Protein AF-A0A709F4V8-F1 (afdb_monomer_lite)

pLDDT: mean 83.48, std 15.87, range [37.38, 97.44]

Secondary structure (DSSP, 8-state):
---SEEEETTEEEEE-SGGG-HHHHHHHHHHHHHHHHHHHHHTT--PPP--S-TGGGT---PPPPP--HHHHHHHHTT---HHHHHHHHHHHHHHHHHHHHHHHHHSBPPHHHHHHHHHTT----TT-BHHHHHHHHHTS-TT-TTHHHHHHHHHHHHHT-

Foldseek 3Di:
DDDQFDQDPVGGDDGDPVCVDPVNVLVVLQVVQVVVQVVCVVVVHPDGDDSDDCVVVVHPADDADDCDDVQVVCVVVVHHDPSNVSRVVSVVVSVVVVVVVVVQQQDADDPVVVVLCVVVVHDADPRDGPVNVVVSLVPPDPPPPPSVVSCVVVVVVVVVD

InterPro domains:
  IPR005053 MobA/MobL protein [PF03389] (15-77)

Organism: Salmonella typhimurium (NCBI:txid90371)

Sequence (161 aa):
MLTTRAVGPAGFGGKVRDWNDRTHAETWRASWADHANRALANTGYQKEIDHRSYERQGLEKTPGIHLGKSACAMETRGIETERGEQNRLINRLNLEIQISRTELRNSGLTEPARRVADLLNIGLPDNATSYTLRDIIEALPKDSNAAWKLTSNAMSMMADM

Radius of gyration: 24.82 Å; chains: 1; bounding box: 60×45×55 Å

Structure (mmCIF, N/CA/C/O backbone):
data_AF-A0A709F4V8-F1
#
_entry.id   AF-A0A709F4V8-F1
#
loop_
_atom_site.group_PDB
_atom_site.id
_atom_site.type_symbol
_atom_site.label_atom_id
_atom_site.label_alt_id
_atom_site.label_comp_id
_atom_site.label_asym_id
_atom_site.label_entity_id
_atom_site.label_seq_id
_atom_site.pdbx_PDB_ins_code
_atom_site.Cartn_x
_atom_site.Cartn_y
_atom_site.Cartn_z
_atom_site.occupancy
_atom_site.B_iso_or_equiv
_atom_site.auth_seq_id
_atom_site.auth_comp_id
_atom_site.auth_asym_id
_atom_site.auth_atom_id
_atom_site.pdbx_PDB_model_num
ATOM 1 N N . MET A 1 1 ? 13.215 -13.594 -13.343 1.00 81.69 1 MET A N 1
ATOM 2 C CA . MET A 1 1 ? 13.816 -12.560 -14.217 1.00 81.69 1 MET A CA 1
ATOM 3 C C . MET A 1 1 ? 13.255 -12.735 -15.615 1.00 81.69 1 MET A C 1
ATOM 5 O O . MET A 1 1 ? 13.192 -13.871 -16.066 1.00 81.69 1 MET A O 1
ATOM 9 N N . LEU A 1 2 ? 12.817 -11.651 -16.260 1.00 89.31 2 LEU A N 1
ATOM 10 C CA . LEU A 1 2 ? 12.301 -11.663 -17.635 1.00 89.31 2 LEU A CA 1
ATOM 11 C C . LEU A 1 2 ? 13.356 -11.099 -18.595 1.00 89.31 2 LEU A C 1
ATOM 13 O O . LEU A 1 2 ? 14.198 -10.291 -18.201 1.00 89.31 2 LEU A O 1
ATOM 17 N N . THR A 1 3 ? 13.307 -11.518 -19.857 1.00 92.25 3 THR A N 1
ATOM 18 C CA . THR A 1 3 ? 14.078 -10.878 -20.932 1.00 92.25 3 THR A CA 1
ATOM 19 C C . THR A 1 3 ? 13.535 -9.471 -21.209 1.00 92.25 3 THR A C 1
ATOM 21 O O . THR A 1 3 ? 12.358 -9.211 -20.998 1.00 92.25 3 THR A O 1
ATOM 24 N N . THR A 1 4 ? 14.383 -8.564 -21.705 1.00 93.06 4 THR A N 1
ATOM 25 C CA . THR A 1 4 ? 13.971 -7.234 -22.215 1.00 93.06 4 THR A CA 1
ATOM 26 C C . THR A 1 4 ? 13.774 -7.221 -23.733 1.00 93.06 4 THR A C 1
ATOM 28 O O . THR A 1 4 ? 13.591 -6.165 -24.339 1.00 93.06 4 THR A O 1
ATOM 31 N N . ARG A 1 5 ? 13.878 -8.394 -24.363 1.00 94.56 5 ARG A N 1
ATOM 32 C CA . ARG A 1 5 ? 13.835 -8.595 -25.810 1.00 94.56 5 ARG A CA 1
ATOM 33 C C . ARG A 1 5 ? 12.678 -9.508 -26.169 1.00 94.56 5 ARG A C 1
ATOM 35 O O . ARG A 1 5 ? 12.451 -10.502 -25.480 1.00 94.56 5 ARG A O 1
ATOM 42 N N . ALA A 1 6 ? 12.009 -9.196 -27.273 1.00 93.12 6 ALA A N 1
ATOM 43 C CA . ALA A 1 6 ? 11.028 -10.098 -27.859 1.00 93.12 6 ALA A CA 1
ATOM 44 C C . ALA A 1 6 ? 11.711 -11.407 -28.282 1.00 93.12 6 ALA A C 1
ATOM 46 O O . ALA A 1 6 ? 12.869 -11.395 -28.702 1.00 93.12 6 ALA A O 1
ATOM 47 N N . VAL A 1 7 ? 11.001 -12.526 -28.175 1.00 94.44 7 VAL A N 1
ATOM 48 C CA . VAL A 1 7 ? 11.455 -13.821 -28.691 1.00 94.44 7 VAL A CA 1
ATOM 49 C C . VAL A 1 7 ? 10.687 -14.094 -29.976 1.00 94.44 7 VAL A C 1
ATOM 51 O O . VAL A 1 7 ? 9.460 -14.059 -29.975 1.00 94.44 7 VAL A O 1
ATOM 54 N N . GLY A 1 8 ? 11.409 -14.330 -31.066 1.00 94.06 8 GLY A N 1
ATOM 55 C CA . GLY A 1 8 ? 10.848 -14.721 -32.355 1.00 94.06 8 GLY A CA 1
ATOM 56 C C . GLY A 1 8 ? 11.490 -16.006 -32.886 1.00 94.06 8 GLY A C 1
ATOM 57 O O . GLY A 1 8 ? 12.355 -16.579 -32.222 1.00 94.06 8 GLY A O 1
ATOM 58 N N . PRO A 1 9 ? 11.121 -16.449 -34.102 1.00 95.12 9 PRO A N 1
ATOM 59 C CA . PRO A 1 9 ? 11.637 -17.690 -34.694 1.00 95.12 9 PRO A CA 1
ATOM 60 C C . PRO A 1 9 ? 13.168 -17.742 -34.835 1.00 95.12 9 PRO A C 1
ATOM 62 O O . PRO A 1 9 ? 13.752 -18.816 -34.777 1.00 95.12 9 PRO A O 1
ATOM 65 N N . ALA A 1 10 ? 13.825 -16.585 -34.977 1.00 94.50 10 ALA A N 1
ATOM 66 C CA . ALA A 1 10 ? 15.284 -16.459 -35.055 1.00 94.50 10 ALA A CA 1
ATOM 67 C C . ALA A 1 10 ? 15.971 -16.243 -33.685 1.00 94.50 10 ALA A C 1
ATOM 69 O O . ALA A 1 10 ? 17.158 -15.931 -33.631 1.00 94.50 10 ALA A O 1
ATOM 70 N N . GLY A 1 11 ? 15.238 -16.369 -32.572 1.00 94.56 11 GLY A N 1
ATOM 71 C CA . GLY A 1 11 ? 15.738 -16.133 -31.215 1.00 94.56 11 GLY A CA 1
ATOM 72 C C . GLY A 1 11 ? 15.375 -14.753 -30.655 1.00 94.56 11 GLY A C 1
ATOM 73 O O . GLY A 1 11 ? 14.294 -14.220 -30.915 1.00 94.56 11 GLY A O 1
ATOM 74 N N . PHE A 1 12 ? 16.255 -14.177 -29.828 1.00 95.62 12 PHE A N 1
ATOM 75 C CA . PHE A 1 12 ? 16.008 -12.881 -29.186 1.00 95.62 12 PHE A CA 1
ATOM 76 C C . PHE A 1 12 ? 16.149 -11.716 -30.173 1.00 95.62 12 PHE A C 1
A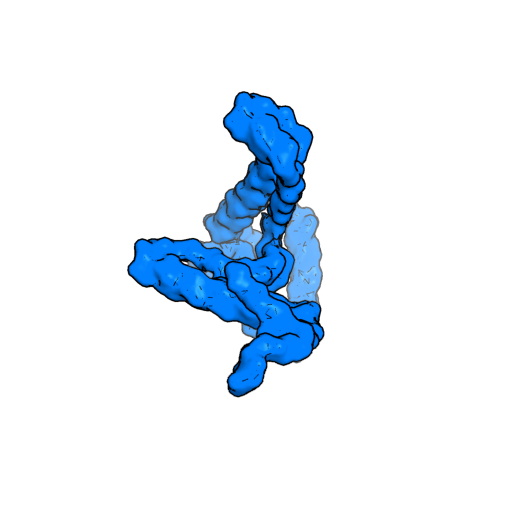TOM 78 O O . PHE A 1 12 ? 17.226 -11.462 -30.708 1.00 95.62 12 PHE A O 1
ATOM 85 N N . GLY A 1 13 ? 15.071 -10.955 -30.342 1.00 92.88 13 GLY A N 1
ATOM 86 C CA . GLY A 1 13 ? 15.029 -9.745 -31.151 1.00 92.88 13 GLY A CA 1
ATOM 87 C C . GLY A 1 13 ? 15.559 -8.494 -30.439 1.00 92.88 13 GLY A C 1
ATOM 88 O O . GLY A 1 13 ? 16.349 -8.537 -29.487 1.00 92.88 13 GLY A O 1
ATOM 89 N N . GLY A 1 14 ? 15.115 -7.332 -30.922 1.00 93.50 14 GLY A N 1
ATOM 90 C CA . GLY A 1 14 ? 15.425 -6.029 -30.332 1.00 93.50 14 GLY A CA 1
ATOM 91 C C . GLY A 1 14 ? 14.864 -5.854 -28.916 1.00 93.50 14 GLY A C 1
ATOM 92 O O . GLY A 1 14 ? 14.004 -6.612 -28.464 1.00 93.50 14 GLY A O 1
ATOM 93 N N . LYS A 1 15 ? 15.363 -4.838 -28.201 1.00 93.62 15 LYS A N 1
ATOM 94 C CA . LYS A 1 15 ? 14.797 -4.445 -26.903 1.00 93.62 15 LYS A CA 1
ATOM 95 C C . LYS A 1 15 ? 13.402 -3.862 -27.115 1.00 93.62 15 LYS A C 1
ATOM 97 O O . LYS A 1 15 ? 13.266 -2.919 -27.890 1.00 93.62 15 LYS A O 1
ATOM 102 N N . VAL A 1 16 ? 12.409 -4.364 -26.390 1.00 93.06 16 VAL A N 1
ATOM 103 C CA . VAL A 1 16 ? 11.041 -3.833 -26.450 1.00 93.06 16 VAL A CA 1
ATOM 104 C C . VAL A 1 16 ? 10.936 -2.669 -25.471 1.00 93.06 16 VAL A C 1
ATOM 106 O O . VAL A 1 16 ? 11.126 -2.841 -24.266 1.00 93.06 16 VAL A O 1
ATOM 109 N N . ARG A 1 17 ? 10.719 -1.455 -25.987 1.00 90.88 17 ARG A N 1
ATOM 110 C CA . ARG A 1 17 ? 10.666 -0.243 -25.154 1.00 90.88 17 ARG A CA 1
ATOM 111 C C . ARG A 1 17 ? 9.280 0.028 -24.599 1.00 90.88 17 ARG A C 1
ATOM 113 O O . ARG A 1 17 ? 9.215 0.496 -23.466 1.00 90.88 17 ARG A O 1
ATOM 120 N N . ASP A 1 18 ? 8.244 -0.379 -25.324 1.00 89.44 18 ASP A N 1
ATOM 121 C CA . ASP A 1 18 ? 6.839 -0.200 -24.953 1.00 89.44 18 ASP A CA 1
ATOM 122 C C . ASP A 1 18 ? 6.539 -0.779 -23.569 1.00 89.44 18 ASP A C 1
ATOM 124 O O . ASP A 1 18 ? 5.870 -0.142 -22.770 1.00 89.44 18 ASP A O 1
ATOM 128 N N . TRP A 1 19 ? 7.169 -1.903 -23.203 1.00 88.12 19 TRP A N 1
ATOM 129 C CA . TRP A 1 19 ? 7.076 -2.514 -21.867 1.00 88.12 19 TRP A CA 1
ATOM 130 C C . TRP A 1 19 ? 7.467 -1.592 -20.700 1.00 88.12 19 TRP A C 1
ATOM 132 O O . TRP A 1 19 ? 7.152 -1.902 -19.556 1.00 88.12 19 TRP A O 1
ATOM 142 N N . ASN A 1 20 ? 8.174 -0.489 -20.954 1.00 87.75 20 ASN A N 1
ATOM 143 C CA . ASN A 1 20 ? 8.566 0.466 -19.916 1.00 87.75 20 ASN A CA 1
ATOM 144 C C . ASN A 1 20 ? 7.540 1.593 -19.721 1.00 87.75 20 ASN A C 1
ATOM 146 O O . ASN A 1 20 ? 7.776 2.470 -18.888 1.00 87.75 20 ASN A O 1
ATOM 150 N N . ASP A 1 21 ? 6.428 1.597 -20.463 1.00 90.06 21 ASP A N 1
ATOM 151 C CA . ASP A 1 21 ? 5.328 2.518 -20.198 1.00 90.06 21 ASP A CA 1
ATOM 152 C C . ASP A 1 21 ? 4.742 2.257 -18.796 1.00 90.06 21 ASP A C 1
ATOM 154 O O . ASP A 1 21 ? 4.486 1.125 -18.373 1.00 90.06 21 ASP A O 1
ATOM 158 N N . ARG A 1 22 ? 4.512 3.345 -18.057 1.00 85.75 22 ARG A N 1
ATOM 159 C CA . ARG A 1 22 ? 3.901 3.328 -16.728 1.00 85.75 22 ARG A CA 1
ATOM 160 C C . ARG A 1 22 ? 2.497 2.726 -16.749 1.00 85.75 22 ARG A C 1
ATOM 162 O O . ARG A 1 22 ? 2.103 2.128 -15.750 1.00 85.75 22 ARG A O 1
ATOM 169 N N . THR A 1 23 ? 1.761 2.862 -17.852 1.00 88.75 23 THR A N 1
ATOM 170 C CA . THR A 1 23 ? 0.410 2.289 -18.000 1.00 88.75 23 THR A CA 1
ATOM 171 C C . THR A 1 23 ? 0.427 0.758 -17.896 1.00 88.75 23 THR A C 1
ATOM 173 O O . THR A 1 23 ? -0.423 0.157 -17.228 1.00 88.75 23 THR A O 1
ATOM 176 N N . HIS A 1 24 ? 1.449 0.113 -18.463 1.00 91.56 24 HIS A N 1
ATOM 177 C CA . HIS A 1 24 ? 1.639 -1.329 -18.354 1.00 91.56 24 HIS A CA 1
ATOM 178 C C . HIS A 1 24 ? 1.998 -1.754 -16.936 1.00 91.56 24 HIS A C 1
ATOM 180 O O . HIS A 1 24 ? 1.449 -2.737 -16.445 1.00 91.56 24 HIS A O 1
ATOM 186 N N . ALA A 1 25 ? 2.842 -0.989 -16.238 1.00 90.44 25 ALA A N 1
ATOM 187 C CA . ALA A 1 25 ? 3.181 -1.286 -14.849 1.00 90.44 25 ALA A CA 1
ATOM 188 C C . ALA A 1 25 ? 1.939 -1.312 -13.943 1.00 90.44 25 ALA A C 1
ATOM 190 O O . ALA A 1 25 ? 1.828 -2.189 -13.089 1.00 90.44 25 ALA A O 1
ATOM 191 N N . GLU A 1 26 ? 0.998 -0.386 -14.140 1.00 91.12 26 GLU A N 1
ATOM 192 C CA . GLU A 1 26 ? -0.262 -0.378 -13.392 1.00 91.12 26 GLU A CA 1
ATOM 193 C C . GLU A 1 26 ? -1.121 -1.605 -13.717 1.00 91.12 26 GLU A C 1
ATOM 195 O O . GLU A 1 26 ? -1.556 -2.316 -12.812 1.00 91.12 26 GLU A O 1
ATOM 200 N N . THR A 1 27 ? -1.273 -1.915 -15.006 1.00 94.81 27 THR A N 1
ATOM 201 C CA . THR A 1 27 ? -2.027 -3.088 -15.481 1.00 94.81 27 THR A CA 1
ATOM 202 C C . THR A 1 27 ? -1.461 -4.391 -14.909 1.00 94.81 27 THR A C 1
ATOM 204 O O . THR A 1 27 ? -2.199 -5.256 -14.441 1.00 94.81 27 THR A O 1
ATOM 20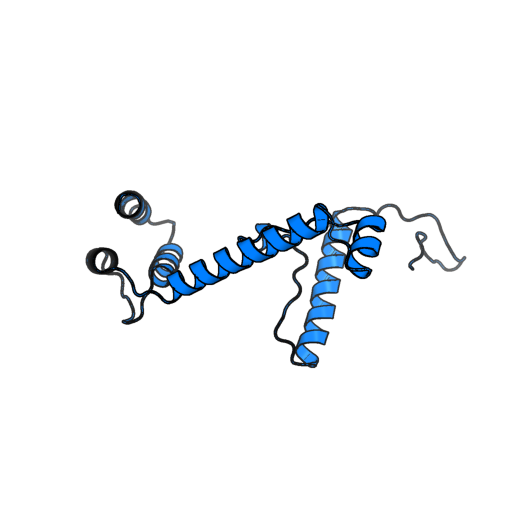7 N N . TRP A 1 28 ? -0.135 -4.534 -14.899 1.00 95.19 28 TRP A N 1
ATOM 208 C CA . TRP A 1 28 ? 0.529 -5.721 -14.365 1.00 95.19 28 TRP A CA 1
ATOM 209 C C . TRP A 1 28 ? 0.414 -5.828 -12.849 1.00 95.19 28 TRP A C 1
ATOM 211 O O . TRP A 1 28 ? 0.247 -6.934 -12.341 1.00 95.19 28 TRP A O 1
ATOM 221 N N . ARG A 1 29 ? 0.472 -4.709 -12.114 1.00 96.12 29 ARG A N 1
ATOM 222 C CA . ARG A 1 29 ? 0.250 -4.723 -10.661 1.00 96.12 29 ARG A CA 1
ATOM 223 C C . ARG A 1 29 ? -1.183 -5.111 -10.313 1.00 96.12 29 ARG A C 1
ATOM 225 O O . ARG A 1 29 ? -1.361 -5.888 -9.380 1.00 96.12 29 ARG A O 1
ATOM 232 N N . ALA A 1 30 ? -2.167 -4.617 -11.066 1.00 95.81 30 ALA A N 1
ATOM 233 C CA . ALA A 1 30 ? -3.564 -5.009 -10.907 1.00 95.81 30 ALA A CA 1
ATOM 234 C C . ALA A 1 30 ? -3.749 -6.513 -11.161 1.00 95.81 30 ALA A C 1
ATOM 236 O O . ALA A 1 30 ? -4.203 -7.230 -10.277 1.00 95.81 30 ALA A O 1
ATOM 237 N N . SER A 1 31 ? -3.265 -7.013 -12.304 1.00 97.19 31 SER A N 1
ATOM 238 C CA . SER A 1 31 ? -3.321 -8.444 -12.627 1.00 97.19 31 SER A CA 1
ATOM 239 C C . SER A 1 31 ? -2.614 -9.301 -11.571 1.00 97.19 31 SER A C 1
ATOM 241 O O . SER A 1 31 ? -3.135 -10.330 -11.146 1.00 97.19 31 SER A O 1
ATOM 243 N N . TRP A 1 32 ? -1.448 -8.876 -11.084 1.00 97.44 32 TRP A N 1
ATOM 244 C CA . TRP A 1 32 ? -0.761 -9.591 -10.013 1.00 97.44 32 TRP A CA 1
ATOM 245 C C . TRP A 1 32 ? -1.578 -9.621 -8.713 1.00 97.44 32 TRP A C 1
ATOM 247 O O . TRP A 1 32 ? -1.684 -10.687 -8.105 1.00 97.44 32 TRP A O 1
ATOM 257 N N . ALA A 1 33 ? -2.175 -8.494 -8.309 1.00 97.38 33 ALA A N 1
ATOM 258 C CA . ALA A 1 33 ? -3.029 -8.418 -7.126 1.00 97.38 33 ALA A CA 1
ATOM 259 C C . ALA A 1 33 ? -4.231 -9.368 -7.245 1.00 97.38 33 ALA A C 1
ATOM 261 O O . ALA A 1 33 ? -4.473 -10.147 -6.327 1.00 97.38 33 ALA A O 1
ATOM 262 N N . ASP A 1 34 ? -4.900 -9.411 -8.402 1.00 97.00 34 ASP A N 1
ATOM 263 C CA . ASP A 1 34 ? -6.016 -10.333 -8.657 1.00 97.00 34 ASP A CA 1
ATOM 264 C C . ASP A 1 34 ? -5.587 -11.801 -8.516 1.00 97.00 34 ASP A C 1
ATOM 266 O O . ASP A 1 34 ? -6.252 -12.614 -7.869 1.00 97.00 34 ASP A O 1
ATOM 270 N N . HIS A 1 35 ? -4.444 -12.161 -9.106 1.00 97.25 35 HIS A N 1
ATOM 271 C CA . HIS A 1 35 ? -3.905 -13.515 -9.004 1.00 97.25 35 HIS A CA 1
ATOM 272 C C . HIS A 1 35 ? -3.541 -13.883 -7.559 1.00 97.25 35 HIS A C 1
ATOM 274 O O . HIS A 1 35 ? -3.866 -14.988 -7.118 1.00 97.25 35 HIS A O 1
ATOM 280 N N . ALA A 1 36 ? -2.896 -12.973 -6.829 1.00 96.88 36 ALA A N 1
ATOM 281 C CA . ALA A 1 36 ? -2.512 -13.185 -5.440 1.00 96.88 36 ALA A CA 1
ATOM 282 C C . ALA A 1 36 ? -3.740 -13.301 -4.523 1.00 96.88 36 ALA A C 1
ATOM 284 O O . ALA A 1 36 ? -3.803 -14.218 -3.707 1.00 96.88 36 ALA A O 1
ATOM 285 N N . ASN A 1 37 ? -4.750 -12.449 -4.708 1.00 96.75 37 ASN A N 1
ATOM 286 C CA . ASN A 1 37 ? -5.981 -12.466 -3.919 1.00 96.75 37 ASN A CA 1
ATOM 287 C C . ASN A 1 37 ? -6.779 -13.753 -4.124 1.00 96.75 37 ASN A C 1
ATOM 289 O O . ASN A 1 37 ? -7.253 -14.328 -3.149 1.00 96.75 37 ASN A O 1
ATOM 293 N N . ARG A 1 38 ? -6.851 -14.285 -5.352 1.00 95.56 38 ARG A N 1
ATOM 294 C CA . ARG A 1 38 ? -7.452 -15.612 -5.581 1.00 95.56 38 ARG A CA 1
ATOM 295 C C . ARG A 1 38 ? -6.727 -16.716 -4.810 1.00 95.56 38 ARG A C 1
ATOM 297 O O . ARG A 1 38 ? -7.372 -17.597 -4.254 1.00 95.56 38 ARG A O 1
ATOM 304 N N . ALA A 1 39 ? -5.397 -16.673 -4.750 1.00 95.75 39 ALA A N 1
ATOM 305 C CA . ALA A 1 39 ? -4.626 -17.649 -3.981 1.00 95.75 39 ALA A CA 1
ATOM 306 C C . ALA A 1 39 ? -4.841 -17.499 -2.459 1.00 95.75 39 ALA A C 1
ATOM 308 O O . ALA A 1 39 ? -4.958 -18.504 -1.754 1.00 95.75 39 ALA A O 1
ATOM 309 N N . LEU A 1 40 ? -4.944 -16.262 -1.958 1.00 95.25 40 LEU A N 1
ATOM 310 C CA . LEU A 1 40 ? -5.255 -15.972 -0.552 1.00 95.25 40 LEU A CA 1
ATOM 311 C C . LEU A 1 40 ? -6.662 -16.449 -0.173 1.00 95.25 40 LEU A C 1
ATOM 313 O O . LEU A 1 40 ? -6.828 -17.123 0.842 1.00 95.25 40 LEU A O 1
ATOM 317 N N . ALA A 1 41 ? -7.654 -16.198 -1.028 1.00 93.88 41 ALA A N 1
ATOM 318 C CA . ALA A 1 41 ? -9.023 -16.659 -0.824 1.00 93.88 41 ALA A CA 1
ATOM 319 C C . ALA A 1 41 ? -9.106 -18.195 -0.770 1.00 93.88 41 ALA A C 1
ATOM 321 O O . ALA A 1 41 ? -9.716 -18.750 0.142 1.00 93.88 41 ALA A O 1
ATOM 322 N N . ASN A 1 42 ? -8.409 -18.894 -1.675 1.00 93.75 42 ASN A N 1
ATOM 323 C CA . ASN A 1 42 ? -8.363 -20.363 -1.700 1.00 93.75 42 ASN A CA 1
ATOM 324 C C . ASN A 1 42 ? -7.740 -20.981 -0.437 1.00 93.75 42 ASN A C 1
ATOM 326 O O . ASN A 1 42 ? -7.969 -22.152 -0.147 1.00 93.75 42 ASN A O 1
ATOM 330 N N . THR A 1 43 ? -6.939 -20.212 0.301 1.00 94.44 43 THR A N 1
ATOM 331 C CA . THR A 1 43 ? -6.292 -20.642 1.548 1.00 94.44 43 THR A CA 1
ATOM 332 C C . THR A 1 43 ? -7.010 -20.120 2.798 1.00 94.44 43 THR A C 1
ATOM 334 O O . THR A 1 43 ? -6.557 -20.369 3.912 1.00 94.44 43 THR A O 1
ATOM 337 N N . GLY A 1 44 ? -8.149 -19.435 2.632 1.00 91.94 44 GLY A N 1
ATOM 338 C CA . GLY A 1 44 ? -8.978 -18.926 3.727 1.00 91.94 44 GLY A CA 1
ATOM 339 C C . GLY A 1 44 ? -8.488 -17.617 4.356 1.00 91.94 44 GLY A C 1
ATOM 340 O O . GLY A 1 44 ? -9.008 -17.212 5.397 1.00 91.94 44 GLY A O 1
ATOM 341 N N . TYR A 1 45 ? -7.511 -16.932 3.754 1.00 92.00 45 TYR A N 1
ATOM 342 C CA . TYR A 1 45 ? -7.063 -15.625 4.234 1.00 92.00 45 TYR A CA 1
ATOM 343 C C . TYR A 1 45 ? -8.031 -14.524 3.791 1.00 92.00 45 TYR A C 1
ATOM 345 O O . TYR A 1 45 ? -8.273 -14.330 2.607 1.00 92.00 45 TYR A O 1
ATOM 353 N N . GLN A 1 46 ? -8.527 -13.753 4.761 1.00 84.25 46 GLN A N 1
ATOM 354 C CA . GLN A 1 46 ? -9.501 -12.668 4.556 1.00 84.25 46 GLN A CA 1
ATOM 355 C C . GLN A 1 46 ? -8.871 -11.337 4.113 1.00 84.25 46 GLN A C 1
ATOM 357 O O . GLN A 1 46 ? -9.563 -10.336 3.954 1.00 84.25 46 GLN A O 1
ATOM 362 N N . LYS A 1 47 ? -7.541 -11.278 3.993 1.00 87.81 47 LYS A N 1
ATOM 363 C CA . LYS A 1 47 ? -6.837 -10.038 3.665 1.00 87.81 47 LYS A CA 1
ATOM 364 C C . LYS A 1 47 ? -6.635 -9.938 2.162 1.00 87.81 47 LYS A C 1
ATOM 366 O O . LYS A 1 47 ? -6.014 -10.814 1.572 1.00 87.81 47 LYS A O 1
ATOM 371 N N . GLU A 1 48 ? -7.070 -8.826 1.589 1.00 91.62 48 GLU A N 1
ATOM 372 C CA . GLU A 1 48 ? -6.862 -8.517 0.181 1.00 91.62 48 GLU A CA 1
ATOM 373 C C . GLU A 1 48 ? -5.647 -7.609 -0.018 1.00 91.62 48 GLU A C 1
ATOM 375 O O . GLU A 1 48 ? -5.293 -6.770 0.819 1.00 91.62 48 GLU A O 1
ATOM 380 N N . ILE A 1 49 ? -4.989 -7.807 -1.149 1.00 94.81 49 ILE A N 1
ATOM 381 C CA . ILE A 1 49 ? -3.916 -6.970 -1.653 1.00 94.81 49 ILE A CA 1
ATOM 382 C C . ILE A 1 49 ? -4.520 -6.020 -2.681 1.00 94.81 49 ILE A C 1
ATOM 384 O O . ILE A 1 49 ? -5.103 -6.457 -3.670 1.00 94.81 49 ILE A O 1
ATOM 388 N N . ASP A 1 50 ? -4.326 -4.722 -2.476 1.00 95.38 50 ASP A N 1
ATOM 389 C CA . ASP A 1 50 ? -4.717 -3.686 -3.427 1.00 95.38 50 ASP A CA 1
ATOM 390 C C . ASP A 1 50 ? -3.450 -2.982 -3.942 1.00 95.38 50 ASP A C 1
ATOM 392 O O . ASP A 1 50 ? -2.574 -2.581 -3.171 1.00 95.38 50 ASP A O 1
ATOM 396 N N . HIS A 1 51 ? -3.324 -2.892 -5.267 1.00 94.38 51 HIS A N 1
ATOM 397 C CA . HIS A 1 51 ? -2.162 -2.321 -5.950 1.00 9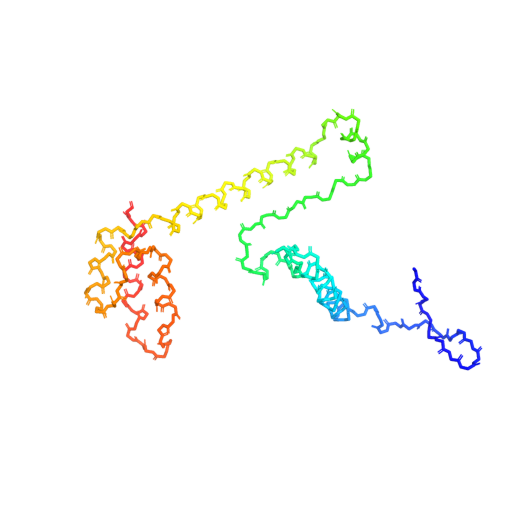4.38 51 HIS A CA 1
ATOM 398 C C . HIS A 1 51 ? -2.106 -0.788 -5.888 1.00 94.38 51 HIS A C 1
ATOM 400 O O . HIS A 1 51 ? -1.074 -0.190 -6.205 1.00 94.38 51 HIS A O 1
ATOM 406 N N . ARG A 1 52 ? -3.219 -0.146 -5.531 1.00 94.56 52 ARG A N 1
ATOM 407 C CA . ARG A 1 52 ? -3.376 1.305 -5.479 1.00 94.56 52 ARG A CA 1
ATOM 408 C C . ARG A 1 52 ? -2.747 1.851 -4.198 1.00 94.56 52 ARG A C 1
ATOM 410 O O . ARG A 1 52 ? -2.584 1.134 -3.216 1.00 94.56 52 ARG A O 1
ATOM 417 N N . SER A 1 53 ? -2.412 3.139 -4.173 1.00 93.62 53 SER A N 1
ATOM 418 C CA . SER A 1 53 ? -2.001 3.801 -2.926 1.00 93.62 53 SER A CA 1
ATOM 419 C C . SER A 1 53 ? -3.150 3.830 -1.912 1.00 93.62 53 SER A C 1
ATOM 421 O O . SER A 1 53 ? -4.313 3.788 -2.306 1.00 93.62 53 SER A O 1
ATOM 423 N N . TYR A 1 54 ? -2.839 3.971 -0.618 1.00 94.00 54 TYR A N 1
ATOM 424 C CA . TYR A 1 54 ? -3.864 4.141 0.422 1.00 94.00 54 TYR A CA 1
ATOM 425 C C . TYR A 1 54 ? -4.814 5.306 0.114 1.00 94.00 54 TYR A C 1
ATOM 427 O O . TYR A 1 54 ? -6.024 5.145 0.207 1.00 94.00 54 TYR A O 1
ATOM 435 N N . GLU A 1 55 ? -4.283 6.423 -0.383 1.00 92.50 55 GLU A N 1
ATOM 436 C CA . GLU A 1 55 ? -5.077 7.562 -0.855 1.00 92.50 55 GLU A CA 1
ATOM 437 C C . GLU A 1 55 ? -6.085 7.166 -1.948 1.00 92.50 55 GLU A C 1
ATOM 439 O O . GLU A 1 55 ? -7.273 7.446 -1.828 1.00 92.50 55 GLU A O 1
ATOM 444 N N . ARG A 1 56 ? -5.649 6.441 -2.988 1.00 94.00 56 ARG A N 1
ATOM 445 C CA . ARG A 1 56 ? -6.532 5.968 -4.072 1.00 94.00 56 ARG A CA 1
ATOM 446 C C . ARG A 1 56 ? -7.539 4.905 -3.629 1.00 94.00 56 ARG A C 1
ATOM 448 O O . ARG A 1 56 ? -8.489 4.636 -4.362 1.00 94.00 56 ARG A O 1
ATOM 455 N N . GLN A 1 57 ? -7.314 4.282 -2.477 1.00 92.88 57 GLN A N 1
ATOM 456 C CA . GLN A 1 57 ? -8.265 3.383 -1.823 1.00 92.88 57 GLN A CA 1
ATOM 457 C C . GLN A 1 57 ? -9.237 4.142 -0.902 1.00 92.88 57 GLN A C 1
ATOM 459 O O . GLN A 1 57 ? -10.171 3.536 -0.388 1.00 92.88 57 GLN A O 1
ATOM 464 N N . GLY A 1 58 ? -9.029 5.445 -0.671 1.00 90.50 58 GLY A N 1
ATOM 465 C CA . GLY A 1 58 ? -9.794 6.225 0.306 1.00 90.50 58 GLY A CA 1
ATOM 466 C C . GLY A 1 58 ? -9.450 5.880 1.760 1.00 90.50 58 GLY A C 1
ATOM 467 O O . GLY A 1 58 ? -10.262 6.095 2.661 1.00 90.50 58 GLY A O 1
ATOM 468 N N . LEU A 1 59 ? -8.266 5.310 1.998 1.00 89.31 59 LEU A N 1
ATOM 469 C CA . LEU A 1 59 ? -7.790 4.953 3.328 1.00 89.31 59 LEU A CA 1
ATOM 470 C C . LEU A 1 59 ? -6.988 6.103 3.930 1.00 89.31 59 LEU A C 1
ATOM 472 O O . LEU A 1 59 ? -5.962 6.522 3.394 1.00 89.31 59 LEU A O 1
ATOM 476 N N . GLU A 1 60 ? -7.420 6.548 5.104 1.00 89.94 60 GLU A N 1
ATOM 477 C CA . GLU A 1 60 ? -6.685 7.487 5.946 1.00 89.94 60 GLU A CA 1
ATOM 478 C C . GLU A 1 60 ? -5.567 6.738 6.678 1.00 89.94 60 GLU A C 1
ATOM 480 O O . GLU A 1 60 ? -5.677 6.351 7.840 1.00 89.94 60 GLU A O 1
ATOM 485 N N . LYS A 1 61 ? -4.513 6.418 5.926 1.00 93.88 61 LYS A N 1
ATOM 486 C CA . LYS A 1 61 ? -3.377 5.647 6.414 1.00 93.88 61 LYS A CA 1
ATOM 487 C C . LYS A 1 61 ? -2.082 6.193 5.842 1.00 93.88 61 LYS A C 1
ATOM 489 O O . LYS A 1 61 ? -1.879 6.211 4.628 1.00 93.88 61 LYS A O 1
ATOM 494 N N . THR A 1 62 ? -1.165 6.550 6.728 1.00 94.94 62 THR A N 1
ATOM 495 C CA . THR A 1 62 ? 0.164 7.028 6.357 1.00 94.94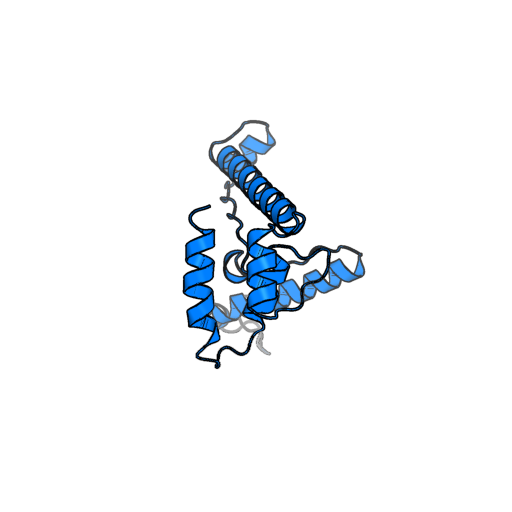 62 THR A CA 1
ATOM 496 C C . THR A 1 62 ? 1.052 5.843 5.965 1.00 94.94 62 THR A C 1
ATOM 498 O O . THR A 1 62 ? 1.176 4.886 6.741 1.00 94.94 62 THR A O 1
ATOM 501 N N . PRO A 1 63 ? 1.669 5.845 4.769 1.00 95.56 63 PRO A N 1
ATOM 502 C CA . PRO A 1 63 ? 2.602 4.797 4.376 1.00 95.56 63 PRO A CA 1
ATOM 503 C C . PRO A 1 63 ? 3.907 4.887 5.179 1.00 95.56 63 PRO A C 1
ATOM 505 O O . PRO A 1 63 ? 4.378 5.972 5.507 1.00 95.56 63 PRO A O 1
ATOM 508 N N . GLY A 1 64 ? 4.512 3.733 5.463 1.00 95.00 64 GLY A N 1
ATOM 509 C CA . GLY A 1 64 ? 5.839 3.672 6.076 1.00 95.00 64 GLY A CA 1
ATOM 510 C C . GLY A 1 64 ? 6.958 4.077 5.110 1.00 95.00 64 GLY A C 1
ATOM 511 O O . GLY A 1 64 ? 6.816 4.017 3.887 1.00 95.00 64 GLY A O 1
ATOM 512 N N . ILE A 1 65 ? 8.103 4.435 5.676 1.00 94.38 65 ILE A N 1
ATOM 513 C CA . ILE A 1 65 ? 9.328 4.814 4.978 1.00 94.38 65 ILE A CA 1
ATOM 514 C C . ILE A 1 65 ? 10.176 3.566 4.710 1.00 94.38 65 ILE A C 1
ATOM 516 O O . ILE A 1 65 ? 10.368 2.707 5.575 1.00 94.38 65 ILE A O 1
ATOM 520 N N . HIS A 1 66 ? 10.741 3.463 3.507 1.00 95.06 66 HIS A N 1
ATOM 521 C CA . HIS A 1 66 ? 11.692 2.400 3.194 1.00 95.06 66 HIS A CA 1
ATOM 522 C C . HIS A 1 66 ? 12.972 2.551 4.035 1.00 95.06 66 HIS A C 1
ATOM 524 O O . HIS A 1 66 ? 13.715 3.520 3.874 1.00 95.06 66 HIS A O 1
ATOM 530 N N . LEU A 1 67 ? 13.264 1.572 4.901 1.00 93.81 67 LEU A N 1
ATOM 531 C CA . LEU A 1 67 ? 14.439 1.623 5.783 1.00 93.81 67 LEU A CA 1
ATOM 532 C C . LEU A 1 67 ? 15.759 1.713 4.999 1.00 93.81 67 LEU A C 1
ATOM 534 O O . LEU A 1 67 ? 16.636 2.515 5.328 1.00 93.81 67 LEU A O 1
ATOM 538 N N . GLY A 1 68 ? 15.895 0.912 3.943 1.00 95.62 68 GLY A N 1
ATOM 539 C CA . GLY A 1 68 ? 17.165 0.680 3.259 1.00 95.62 68 GLY A CA 1
ATOM 540 C C . GLY A 1 68 ? 17.999 -0.428 3.912 1.00 95.62 68 GLY A C 1
ATOM 541 O O . GLY A 1 68 ? 17.745 -0.860 5.037 1.00 95.62 68 GLY A O 1
ATOM 542 N N . LYS A 1 69 ? 19.012 -0.907 3.180 1.00 96.75 69 LYS A N 1
ATOM 543 C CA . LYS A 1 69 ? 19.804 -2.096 3.545 1.00 96.75 69 LYS A CA 1
ATOM 544 C C . LYS A 1 69 ? 20.502 -1.964 4.904 1.00 96.75 69 LYS A C 1
ATOM 546 O O . LYS A 1 69 ? 20.415 -2.879 5.716 1.00 96.75 69 LYS A O 1
ATOM 551 N N . SER A 1 70 ? 21.178 -0.841 5.149 1.00 95.56 70 SER A N 1
ATOM 552 C CA . SER A 1 70 ? 21.966 -0.636 6.372 1.00 95.56 70 SER A CA 1
ATOM 553 C C . SER A 1 70 ? 21.087 -0.549 7.618 1.00 95.56 70 SER A C 1
ATOM 555 O O . SER A 1 70 ? 21.347 -1.252 8.588 1.00 95.56 70 SER A O 1
ATOM 557 N N . ALA A 1 71 ? 20.013 0.245 7.565 1.00 94.75 71 ALA A N 1
ATOM 558 C CA . ALA A 1 71 ? 19.085 0.382 8.684 1.00 94.75 71 ALA A CA 1
ATOM 559 C C . ALA A 1 71 ? 18.375 -0.946 8.996 1.00 94.75 71 ALA A C 1
ATOM 561 O O . ALA A 1 71 ? 18.299 -1.345 10.150 1.00 94.75 71 ALA A O 1
ATOM 562 N N . CYS A 1 72 ? 17.955 -1.695 7.969 1.00 95.62 72 CYS A N 1
ATOM 563 C CA . CYS A 1 72 ? 17.384 -3.033 8.152 1.00 95.62 72 CYS A CA 1
ATOM 564 C C . CYS A 1 72 ? 18.364 -3.996 8.854 1.00 95.62 72 CYS A C 1
ATOM 566 O O . CYS A 1 72 ? 17.979 -4.729 9.766 1.00 95.62 72 CYS A O 1
ATOM 568 N N . ALA A 1 73 ? 19.647 -3.966 8.473 1.00 97.19 73 ALA A N 1
ATOM 569 C CA . ALA A 1 73 ? 20.673 -4.798 9.10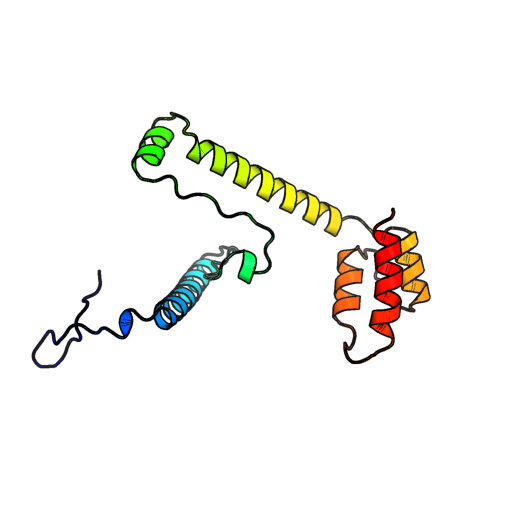0 1.00 97.19 73 ALA A CA 1
ATOM 570 C C . ALA A 1 73 ? 20.930 -4.424 10.571 1.00 97.19 73 ALA A C 1
ATOM 572 O O . ALA A 1 73 ? 21.193 -5.312 11.381 1.00 97.19 73 ALA A O 1
ATOM 573 N N . MET A 1 74 ? 20.851 -3.136 10.917 1.00 97.38 74 MET A N 1
ATOM 574 C CA . MET A 1 74 ? 20.949 -2.657 12.300 1.00 97.38 74 MET A CA 1
ATOM 575 C C . MET A 1 74 ? 19.753 -3.111 13.144 1.00 97.38 74 MET A C 1
ATOM 577 O O . MET A 1 74 ? 19.958 -3.742 14.178 1.00 97.38 74 MET A O 1
ATOM 581 N N . GLU A 1 75 ? 18.527 -2.888 12.663 1.00 96.12 75 GLU A N 1
ATOM 582 C CA . GLU A 1 75 ? 17.291 -3.280 13.363 1.00 96.12 75 GLU A CA 1
ATOM 583 C C . GLU A 1 75 ? 17.223 -4.797 13.585 1.00 96.12 75 GLU A C 1
ATOM 585 O O . GLU A 1 75 ? 16.847 -5.257 14.657 1.00 96.12 75 GLU A O 1
ATOM 590 N N . THR A 1 76 ? 17.681 -5.597 12.613 1.00 95.81 76 THR A N 1
ATOM 591 C CA . THR A 1 76 ? 17.759 -7.066 12.756 1.00 95.81 76 THR A CA 1
ATOM 592 C C . THR A 1 76 ? 18.704 -7.496 13.888 1.00 95.81 76 THR A C 1
ATOM 594 O O . THR A 1 76 ? 18.547 -8.575 14.452 1.00 95.81 76 THR A O 1
ATOM 597 N N . ARG A 1 77 ? 19.685 -6.658 14.244 1.00 96.75 77 ARG A N 1
ATOM 598 C CA . ARG A 1 77 ? 20.599 -6.872 15.379 1.00 96.75 77 ARG A CA 1
ATOM 599 C C . ARG A 1 77 ? 20.093 -6.228 16.676 1.00 96.75 77 ARG A C 1
ATOM 601 O O . ARG A 1 77 ? 20.840 -6.191 17.648 1.00 96.75 77 ARG A O 1
ATOM 608 N N . GLY A 1 78 ? 18.866 -5.707 16.687 1.00 96.00 78 GLY A N 1
ATOM 609 C CA . GLY A 1 78 ? 18.277 -5.011 17.830 1.00 96.00 78 GLY A CA 1
ATOM 610 C C . GLY A 1 78 ? 18.795 -3.586 18.036 1.00 96.00 78 GLY A C 1
ATOM 611 O O . GLY A 1 78 ? 18.586 -3.021 19.103 1.00 96.00 78 GLY A O 1
ATOM 612 N N . ILE A 1 79 ? 19.483 -3.001 17.048 1.00 97.06 79 ILE A N 1
ATOM 613 C CA . ILE A 1 79 ? 19.922 -1.602 17.105 1.00 97.06 79 ILE A CA 1
ATOM 614 C C . ILE A 1 79 ? 18.849 -0.742 16.450 1.00 97.06 79 ILE A C 1
ATOM 616 O O . ILE A 1 79 ? 18.656 -0.800 15.233 1.00 97.06 79 ILE A O 1
ATOM 620 N N . GLU A 1 80 ? 18.176 0.069 17.258 1.00 96.06 80 GLU A N 1
ATOM 621 C CA . GLU A 1 80 ? 17.150 0.984 16.776 1.00 96.06 80 GLU A CA 1
ATOM 622 C C . GLU A 1 80 ? 17.744 2.077 15.884 1.00 96.06 80 GLU A C 1
ATOM 624 O O . GLU A 1 80 ? 18.808 2.646 16.140 1.00 96.06 80 GLU A O 1
ATOM 629 N N . THR A 1 81 ? 17.031 2.371 14.806 1.00 96.06 81 THR A N 1
ATOM 630 C CA . THR A 1 81 ? 17.375 3.385 13.818 1.00 96.06 81 THR A CA 1
ATOM 631 C C . THR A 1 81 ? 16.304 4.460 13.795 1.00 96.06 81 THR A C 1
ATOM 633 O O . THR A 1 81 ? 15.129 4.189 14.033 1.00 96.06 81 THR A O 1
ATOM 636 N N . GLU A 1 82 ? 16.682 5.675 13.409 1.00 95.31 82 GLU A N 1
ATOM 637 C CA . GLU A 1 82 ? 15.737 6.782 13.233 1.00 95.31 82 GLU A CA 1
ATOM 638 C C . GLU A 1 82 ? 14.589 6.414 12.276 1.00 95.31 82 GLU A C 1
ATOM 640 O O . GLU A 1 82 ? 13.419 6.629 12.580 1.00 95.31 82 GLU A O 1
ATOM 645 N N . ARG A 1 83 ? 14.902 5.775 11.140 1.00 93.00 83 ARG A N 1
ATOM 646 C CA . ARG A 1 83 ? 13.889 5.333 10.164 1.00 93.00 83 ARG A CA 1
ATOM 647 C C . ARG A 1 83 ? 12.989 4.222 10.701 1.00 93.00 83 ARG A C 1
ATOM 649 O O . ARG A 1 83 ? 11.811 4.166 10.350 1.00 93.00 83 ARG A O 1
ATOM 656 N N . GLY A 1 84 ? 13.531 3.318 11.514 1.00 95.88 84 GLY A N 1
ATOM 657 C CA . GLY A 1 84 ? 12.736 2.307 12.204 1.00 95.88 84 GLY A CA 1
ATOM 658 C C . GLY A 1 84 ? 11.782 2.941 13.209 1.00 95.88 84 GLY A C 1
ATOM 659 O O . GLY A 1 84 ? 10.603 2.592 13.221 1.00 95.88 84 GLY A O 1
ATOM 660 N N . GLU A 1 85 ? 12.252 3.935 13.963 1.00 96.81 85 GLU A N 1
ATOM 661 C CA . GLU A 1 85 ? 11.427 4.668 14.924 1.00 96.81 85 GLU A CA 1
ATOM 662 C C . GLU A 1 85 ? 10.310 5.454 14.240 1.00 96.81 85 GLU A C 1
ATOM 664 O O . GLU A 1 85 ? 9.150 5.353 14.631 1.00 96.81 85 GLU A O 1
ATOM 669 N N . GLN A 1 86 ? 10.617 6.134 13.135 1.00 95.00 86 GLN A N 1
ATOM 670 C CA . GLN A 1 86 ? 9.609 6.791 12.301 1.00 95.00 86 GLN A CA 1
ATOM 671 C C . GLN A 1 86 ? 8.522 5.807 11.844 1.00 95.00 86 GLN A C 1
ATOM 673 O O . GLN A 1 86 ? 7.335 6.112 11.930 1.00 95.00 86 GLN A O 1
ATOM 678 N N . ASN A 1 87 ? 8.897 4.598 11.416 1.00 95.00 87 ASN A N 1
ATOM 679 C CA . ASN A 1 87 ? 7.927 3.573 11.027 1.00 95.00 87 ASN A CA 1
ATOM 680 C C . ASN A 1 87 ? 7.106 3.042 12.205 1.00 95.00 87 ASN A C 1
ATOM 682 O O . ASN A 1 87 ? 5.912 2.784 12.042 1.00 95.00 87 ASN A O 1
ATOM 686 N N . ARG A 1 88 ? 7.711 2.888 13.389 1.00 96.50 88 ARG A N 1
ATOM 687 C CA . ARG A 1 88 ? 6.987 2.520 14.616 1.00 96.50 88 ARG A CA 1
ATOM 688 C C . ARG A 1 88 ? 5.960 3.591 14.984 1.00 96.50 88 ARG A C 1
ATOM 690 O O . ARG A 1 88 ? 4.810 3.241 15.248 1.00 96.50 88 ARG A O 1
ATOM 697 N N . LEU A 1 89 ? 6.330 4.871 14.908 1.00 95.06 89 LEU A N 1
ATOM 698 C CA . LEU A 1 89 ? 5.420 5.996 15.132 1.00 95.06 89 LEU A CA 1
ATOM 699 C C . LEU A 1 89 ? 4.281 6.027 14.103 1.00 95.06 89 LEU A C 1
ATOM 701 O O . LEU A 1 89 ? 3.119 6.096 14.492 1.00 95.06 89 LEU A O 1
ATOM 705 N N . ILE A 1 90 ? 4.589 5.899 12.808 1.00 93.75 90 ILE A N 1
ATOM 706 C CA . ILE A 1 90 ? 3.581 5.837 11.734 1.00 93.75 90 ILE A CA 1
ATOM 707 C C . ILE A 1 90 ? 2.583 4.702 11.992 1.00 93.75 90 ILE A C 1
ATOM 709 O O . ILE A 1 90 ? 1.374 4.894 11.874 1.00 93.75 90 ILE A O 1
ATOM 713 N N . ASN A 1 91 ? 3.067 3.518 12.372 1.00 94.44 91 ASN A N 1
ATOM 714 C CA . ASN A 1 91 ? 2.199 2.382 12.669 1.00 94.44 91 ASN A CA 1
ATOM 715 C C . ASN A 1 91 ? 1.311 2.630 13.896 1.00 94.44 91 ASN A C 1
ATOM 717 O O . ASN A 1 91 ? 0.136 2.267 13.859 1.00 94.44 91 ASN A O 1
ATOM 721 N N . ARG A 1 92 ? 1.844 3.266 14.949 1.00 96.62 92 ARG A N 1
ATOM 722 C CA . ARG A 1 92 ? 1.072 3.640 16.144 1.00 96.62 92 ARG A CA 1
ATOM 723 C C . ARG A 1 92 ? -0.047 4.622 15.797 1.00 96.62 92 ARG A C 1
ATOM 725 O O . ARG A 1 92 ? -1.193 4.357 16.136 1.00 96.62 92 ARG A O 1
ATOM 732 N N . LEU A 1 93 ? 0.270 5.690 15.066 1.00 92.94 93 LEU A N 1
ATOM 733 C CA . LEU A 1 93 ? -0.708 6.702 14.654 1.00 92.94 93 LEU A CA 1
ATOM 734 C C . LEU A 1 93 ? -1.788 6.116 13.736 1.00 92.94 93 LEU A C 1
ATOM 736 O O . LEU A 1 93 ? -2.970 6.378 13.920 1.00 92.94 93 LEU A O 1
ATOM 740 N N . ASN A 1 94 ? -1.405 5.261 12.783 1.00 94.56 94 ASN A N 1
ATOM 741 C CA . ASN A 1 94 ? -2.370 4.573 11.923 1.00 94.56 94 ASN A CA 1
ATOM 742 C C . ASN A 1 94 ? -3.342 3.691 12.725 1.00 94.56 94 ASN A C 1
ATOM 744 O O . ASN A 1 94 ? -4.519 3.603 12.378 1.00 94.56 94 ASN A O 1
ATOM 748 N N . LEU A 1 95 ? -2.854 3.020 13.774 1.00 93.56 95 LEU A N 1
ATOM 749 C CA . LEU A 1 95 ? -3.695 2.200 14.642 1.00 93.56 95 LEU A CA 1
ATOM 750 C C . LEU A 1 95 ? -4.656 3.065 15.461 1.00 93.56 95 LEU A C 1
ATOM 752 O O . LEU A 1 95 ? -5.831 2.729 15.561 1.00 93.56 95 LEU A O 1
ATOM 756 N N . GLU A 1 96 ? -4.175 4.181 16.003 1.00 92.00 96 GLU A N 1
ATOM 757 C CA . GLU A 1 96 ? -4.996 5.136 16.748 1.00 92.00 96 GLU A CA 1
ATOM 758 C C . GLU A 1 96 ? -6.126 5.701 15.878 1.00 92.00 96 GLU A C 1
ATOM 760 O O . GLU A 1 96 ? -7.289 5.613 16.261 1.00 92.00 96 GLU A O 1
ATOM 765 N N . ILE A 1 97 ? -5.819 6.149 14.655 1.00 89.44 97 ILE A N 1
ATOM 766 C CA . ILE A 1 97 ? -6.827 6.599 13.678 1.00 89.44 97 ILE A CA 1
ATOM 767 C C . ILE A 1 97 ? -7.865 5.498 13.418 1.00 89.44 97 ILE A C 1
ATOM 769 O O . ILE A 1 97 ? -9.070 5.755 13.405 1.00 89.44 97 ILE A O 1
ATOM 773 N N . GLN A 1 98 ? -7.418 4.252 13.238 1.00 88.19 98 GLN A N 1
ATOM 774 C CA . GLN A 1 98 ? -8.314 3.123 12.995 1.00 88.19 98 GLN A CA 1
ATOM 775 C C . GLN A 1 98 ? -9.229 2.829 14.196 1.00 88.19 98 GLN A C 1
ATOM 777 O O . GLN A 1 98 ? -10.416 2.548 13.999 1.00 88.19 98 GLN A O 1
ATOM 782 N N . ILE A 1 99 ? -8.695 2.872 15.420 1.00 85.19 99 ILE A N 1
ATOM 783 C CA . ILE A 1 99 ? -9.458 2.657 16.656 1.00 85.19 99 ILE A CA 1
ATOM 784 C C . ILE A 1 99 ? -10.492 3.766 16.814 1.00 85.19 99 ILE A C 1
ATOM 786 O O . ILE A 1 99 ? -11.680 3.455 16.848 1.00 85.19 99 ILE A O 1
ATOM 790 N N . SER A 1 100 ? -10.073 5.032 16.773 1.00 84.00 100 SER A N 1
ATOM 791 C CA . SER A 1 100 ? -10.967 6.190 16.888 1.00 84.00 100 SER A CA 1
ATOM 792 C C . SER A 1 100 ? -12.089 6.140 15.851 1.00 84.00 100 SER A C 1
ATOM 794 O O . SER A 1 100 ? -13.257 6.364 16.160 1.00 84.00 100 SER A O 1
ATOM 796 N N . ARG A 1 101 ? -11.776 5.750 14.610 1.00 82.38 101 ARG A N 1
ATOM 797 C CA . ARG A 1 101 ? -12.783 5.570 13.558 1.00 82.38 101 ARG A CA 1
ATOM 798 C C . ARG A 1 101 ? -13.771 4.448 13.871 1.00 82.38 101 ARG A C 1
ATOM 800 O O . ARG A 1 101 ? -14.959 4.574 13.581 1.00 82.38 101 ARG A O 1
ATOM 807 N N . THR A 1 102 ? -13.283 3.346 14.432 1.00 80.69 102 THR A N 1
ATOM 808 C CA . THR A 1 102 ? -14.115 2.202 14.824 1.00 80.69 102 THR A CA 1
ATOM 809 C C . THR A 1 102 ? -15.016 2.561 16.002 1.00 80.69 102 THR A C 1
ATOM 811 O O . THR A 1 102 ? -16.190 2.205 15.995 1.00 80.69 102 THR A O 1
ATOM 814 N N . GLU A 1 103 ? -14.502 3.309 16.974 1.00 80.62 103 GLU A N 1
ATOM 815 C CA . GLU A 1 103 ? -15.270 3.823 18.107 1.00 80.62 103 GLU A CA 1
ATOM 816 C C . GLU A 1 103 ? -16.363 4.784 17.644 1.00 80.62 103 GLU A C 1
ATOM 818 O O . GLU A 1 103 ? -17.520 4.581 17.993 1.00 80.62 103 GLU A O 1
ATOM 823 N N . LEU A 1 104 ? -16.043 5.741 16.766 1.00 76.50 104 LEU A N 1
ATOM 824 C CA . LEU A 1 104 ? -17.031 6.635 16.146 1.00 76.50 104 LEU A CA 1
ATOM 825 C C . LEU A 1 104 ? -18.072 5.893 15.299 1.00 76.50 104 LEU A C 1
ATOM 827 O O . LEU A 1 104 ? -19.199 6.354 15.139 1.00 76.50 104 LEU A O 1
ATOM 831 N N . ARG A 1 105 ? -17.701 4.753 14.708 1.00 73.88 105 ARG A N 1
ATOM 832 C CA . ARG A 1 105 ? -18.646 3.902 13.979 1.00 73.88 105 ARG A CA 1
ATOM 833 C C . ARG A 1 105 ? -19.579 3.150 14.914 1.00 73.88 105 ARG A C 1
ATOM 835 O O . ARG A 1 105 ? -20.698 2.865 14.511 1.00 73.88 105 ARG A O 1
ATOM 842 N N . ASN A 1 106 ? -19.111 2.802 16.106 1.00 76.44 106 ASN A N 1
ATOM 843 C CA . ASN A 1 106 ? -19.879 2.054 17.093 1.00 76.44 106 ASN A CA 1
ATOM 844 C C . ASN A 1 106 ? -20.638 2.973 18.062 1.00 76.44 106 ASN A C 1
ATOM 846 O O . ASN A 1 106 ? -21.550 2.509 18.745 1.00 76.44 106 ASN A O 1
ATOM 850 N N . SER A 1 107 ? -20.280 4.256 18.140 1.00 78.25 107 SER A N 1
ATOM 851 C CA . SER A 1 107 ? -21.017 5.232 18.926 1.00 78.25 107 SER A CA 1
ATOM 852 C C . SER A 1 107 ? -22.363 5.520 18.264 1.00 78.25 107 SER A C 1
ATOM 854 O O . SER A 1 107 ? -22.467 5.751 17.057 1.00 78.25 107 SER A O 1
ATOM 856 N N . GLY A 1 108 ? -23.425 5.474 19.067 1.00 78.38 108 GLY A N 1
ATOM 857 C CA . GLY A 1 108 ? -24.752 5.862 18.606 1.00 78.38 108 GLY A CA 1
ATOM 858 C C . GLY A 1 108 ? -24.781 7.330 18.185 1.00 78.38 108 GLY A C 1
ATOM 859 O O . GLY A 1 108 ? -23.965 8.142 18.627 1.00 78.38 108 GLY A O 1
ATOM 860 N N . LEU A 1 109 ? -25.743 7.678 17.335 1.00 78.31 109 LEU A N 1
ATOM 861 C CA . LEU A 1 109 ? -26.012 9.073 17.008 1.00 78.31 109 LEU A CA 1
ATOM 862 C C . LEU A 1 109 ? -26.289 9.897 18.259 1.00 78.31 109 LEU A C 1
ATOM 864 O O . LEU A 1 109 ? -27.015 9.475 19.160 1.00 78.31 109 LEU A O 1
ATOM 868 N N . THR A 1 110 ? -25.750 11.111 18.267 1.00 79.19 110 THR A N 1
ATOM 869 C CA . THR A 1 110 ? -26.090 12.094 19.286 1.00 79.19 110 THR A CA 1
ATOM 870 C C . THR A 1 110 ? -27.559 12.501 19.144 1.00 79.19 110 THR A C 1
ATOM 872 O O . THR A 1 110 ? -28.121 12.526 18.046 1.00 79.19 110 THR A O 1
ATOM 875 N N . GLU A 1 111 ? -28.192 12.842 20.265 1.00 78.06 111 GLU A N 1
ATOM 876 C CA . GLU A 1 111 ? -29.592 13.278 20.308 1.00 78.06 111 GLU A CA 1
ATOM 877 C C . GLU A 1 111 ? -29.894 14.464 19.359 1.00 78.06 111 GLU A C 1
ATOM 879 O O . GLU A 1 111 ? -30.900 14.416 18.649 1.00 78.06 111 GLU A O 1
ATOM 884 N N . PRO A 1 112 ? -29.027 15.492 19.230 1.00 76.25 112 PRO A N 1
ATOM 885 C CA . PRO A 1 112 ? -29.214 16.536 18.222 1.00 76.25 112 PRO A CA 1
ATOM 886 C C . PRO A 1 112 ? -29.214 16.004 16.783 1.00 76.25 112 PRO A C 1
ATOM 888 O O . PRO A 1 112 ? -30.047 16.419 15.980 1.00 76.25 112 PRO A O 1
ATOM 891 N N . ALA A 1 113 ? -28.323 15.063 16.452 1.00 75.56 113 ALA A N 1
ATOM 892 C CA . ALA A 1 113 ? -28.250 14.484 15.112 1.00 75.56 113 ALA A CA 1
ATOM 893 C C . ALA A 1 113 ? -29.500 13.653 14.778 1.00 75.56 113 ALA A C 1
ATOM 895 O O . ALA A 1 113 ? -29.997 13.725 13.654 1.00 75.56 113 ALA A O 1
ATOM 896 N N . ARG A 1 114 ? -30.053 12.927 15.762 1.00 79.25 114 ARG A N 1
ATOM 897 C CA . ARG A 1 114 ? -31.345 12.233 15.618 1.00 79.25 114 ARG A CA 1
ATOM 898 C C . ARG A 1 114 ? -32.485 13.208 15.340 1.00 79.25 114 ARG A C 1
ATOM 900 O O . ARG A 1 114 ? -33.207 13.019 14.370 1.00 79.25 114 ARG A O 1
ATOM 907 N N . ARG A 1 115 ? -32.578 14.309 16.094 1.00 78.50 115 ARG A N 1
ATOM 908 C CA . ARG A 1 115 ? -33.612 15.337 15.863 1.00 78.50 115 ARG A CA 1
ATOM 909 C C . ARG A 1 115 ? -33.535 15.949 14.472 1.00 78.50 115 ARG A C 1
ATOM 911 O O . ARG A 1 115 ? -34.564 16.177 13.850 1.00 78.50 115 ARG A O 1
ATOM 918 N N . VAL A 1 116 ? -32.330 16.227 13.978 1.00 75.62 116 VAL A N 1
ATOM 919 C CA . VAL A 1 116 ? -32.153 16.740 12.612 1.00 75.62 116 VAL A CA 1
ATOM 920 C C . VAL A 1 116 ? -32.617 15.709 11.581 1.00 75.62 116 VAL A C 1
ATOM 922 O O . VAL A 1 116 ? -33.290 16.081 10.623 1.00 75.62 116 VAL A O 1
ATOM 925 N N . ALA A 1 117 ? -32.311 14.426 11.780 1.00 78.50 117 ALA A N 1
ATOM 926 C CA . ALA A 1 117 ? -32.779 13.362 10.897 1.00 78.50 117 ALA A CA 1
ATOM 927 C C . ALA A 1 117 ? -34.313 13.249 10.882 1.00 78.50 117 ALA A C 1
ATOM 929 O O . ALA A 1 117 ? -34.898 13.189 9.801 1.00 78.50 117 ALA A O 1
ATOM 930 N N . ASP A 1 118 ? -34.956 13.325 12.051 1.00 80.19 118 ASP A N 1
ATOM 931 C CA . ASP A 1 118 ? -36.419 13.334 12.177 1.00 80.19 118 ASP A CA 1
ATOM 932 C C . ASP A 1 118 ? -37.038 14.534 11.445 1.00 80.19 118 ASP A C 1
ATOM 934 O O . ASP A 1 118 ? -38.004 14.385 10.696 1.00 80.19 118 ASP A O 1
ATOM 938 N N . LEU A 1 119 ? -36.452 15.728 11.599 1.00 77.75 119 LEU A N 1
ATOM 939 C CA . LEU A 1 119 ? -36.905 16.948 10.917 1.00 77.75 119 LEU A CA 1
ATOM 940 C C . LEU A 1 119 ? -36.791 16.853 9.394 1.00 77.75 119 LEU A C 1
ATOM 942 O O . LEU A 1 119 ? -37.623 17.401 8.672 1.00 77.75 119 LEU A O 1
ATOM 946 N N . LEU A 1 120 ? -35.762 16.165 8.903 1.00 78.94 120 LEU A N 1
ATOM 947 C CA . LEU A 1 120 ? -35.562 15.902 7.480 1.00 78.94 120 LEU A CA 1
ATOM 948 C C . LEU A 1 120 ? -36.361 14.687 6.984 1.00 78.94 120 LEU A C 1
ATOM 950 O O . LEU A 1 120 ? -36.249 14.330 5.812 1.00 78.94 120 LEU A O 1
ATOM 954 N N . ASN A 1 121 ? -37.175 14.072 7.851 1.00 81.94 121 ASN A N 1
ATOM 955 C CA . ASN A 1 121 ? -37.954 12.867 7.580 1.00 81.94 121 ASN A CA 1
ATOM 956 C C . ASN A 1 121 ? -37.085 11.714 7.035 1.00 81.94 121 ASN A C 1
ATOM 958 O O . ASN A 1 121 ? -37.473 10.996 6.111 1.00 81.94 121 ASN A O 1
ATOM 962 N N . ILE A 1 122 ? -35.877 11.569 7.590 1.00 79.88 122 ILE A N 1
ATOM 963 C CA . ILE A 1 122 ? -34.919 10.516 7.251 1.00 79.88 122 ILE A CA 1
ATOM 964 C C . ILE A 1 122 ? -35.138 9.337 8.203 1.00 79.88 122 ILE A C 1
ATOM 966 O O . ILE A 1 122 ? -34.929 9.455 9.406 1.00 79.88 122 ILE A O 1
ATOM 970 N N . GLY A 1 123 ? -35.525 8.177 7.664 1.00 79.75 123 GLY A N 1
ATOM 971 C CA . GLY A 1 123 ? -35.690 6.956 8.454 1.00 79.75 123 GLY A CA 1
ATOM 972 C C . GLY A 1 123 ? -34.350 6.420 8.962 1.00 79.75 123 GLY A C 1
ATOM 973 O O . GLY A 1 123 ? -33.520 5.979 8.167 1.00 79.75 123 GLY A O 1
ATOM 974 N N . LEU A 1 124 ? -34.151 6.435 10.282 1.00 79.75 124 LEU A N 1
ATOM 975 C CA . LEU A 1 124 ? -32.955 5.914 10.943 1.00 79.75 124 LEU A CA 1
ATOM 976 C C . LEU A 1 124 ? -33.233 4.584 11.663 1.00 79.75 124 LEU A C 1
ATOM 978 O O . LEU A 1 124 ? -34.247 4.475 12.348 1.00 79.75 124 LEU A O 1
ATOM 982 N N . PRO A 1 125 ? -32.334 3.586 11.580 1.00 79.56 125 PRO A N 1
ATOM 983 C CA . PRO A 1 125 ? -32.397 2.414 12.451 1.00 79.56 125 PRO A CA 1
ATOM 984 C C . PRO A 1 125 ? -32.032 2.761 13.908 1.00 79.56 125 PRO A C 1
ATOM 986 O O . PRO A 1 125 ? -31.288 3.706 14.169 1.00 79.56 125 PRO A O 1
ATOM 989 N N . ASP A 1 126 ? -32.490 1.962 14.876 1.00 75.75 126 ASP A N 1
ATOM 990 C CA . ASP A 1 126 ? -32.286 2.227 16.316 1.00 75.75 126 ASP A CA 1
ATOM 991 C C . ASP A 1 126 ? -30.806 2.296 16.736 1.00 75.75 126 ASP A C 1
ATOM 993 O O . ASP A 1 126 ? -30.443 2.990 17.690 1.00 75.75 126 ASP A O 1
ATOM 997 N N . ASN A 1 127 ? -29.934 1.605 15.999 1.00 78.12 127 ASN A N 1
ATOM 998 C CA . ASN A 1 127 ? -28.483 1.594 16.180 1.00 78.12 127 ASN A CA 1
ATOM 999 C C . ASN A 1 127 ? -27.747 2.547 15.223 1.00 78.12 127 ASN A C 1
ATOM 1001 O O . ASN A 1 127 ? -26.547 2.382 15.009 1.00 78.12 127 ASN A O 1
ATOM 1005 N N . ALA A 1 128 ? -28.454 3.505 14.619 1.00 79.56 128 ALA A N 1
ATOM 1006 C CA . ALA A 1 128 ? -27.864 4.426 13.665 1.00 79.56 128 ALA A CA 1
ATOM 1007 C C . ALA A 1 128 ? -26.713 5.219 14.293 1.00 79.56 128 ALA A C 1
ATOM 1009 O O . ALA A 1 128 ? -26.812 5.730 15.417 1.00 79.56 128 ALA A O 1
ATOM 1010 N N . THR A 1 129 ? -25.627 5.324 13.533 1.00 81.00 129 THR A N 1
ATOM 1011 C CA . THR A 1 129 ? -24.400 6.028 13.914 1.00 81.00 129 THR A CA 1
ATOM 1012 C C . THR A 1 129 ? -24.142 7.189 12.957 1.00 81.00 129 THR A C 1
ATOM 1014 O O . THR A 1 129 ? -24.858 7.367 11.967 1.00 81.00 129 THR A O 1
ATOM 1017 N N . SER A 1 130 ? -23.131 8.014 13.244 1.00 73.06 130 SER A N 1
ATOM 1018 C CA . SER A 1 130 ? -22.773 9.151 12.377 1.00 73.06 130 SER A CA 1
ATOM 1019 C C . SER A 1 130 ? -22.502 8.711 10.926 1.00 73.06 130 SER A C 1
ATOM 1021 O O . SER A 1 130 ? -22.898 9.384 9.975 1.00 73.06 130 SER A O 1
ATOM 1023 N N . TYR A 1 131 ? -21.929 7.516 10.746 1.00 71.69 131 TYR A N 1
ATOM 1024 C CA . TYR A 1 131 ? -21.717 6.918 9.427 1.00 71.69 131 TYR A CA 1
ATOM 1025 C C . TYR A 1 131 ? -23.020 6.503 8.748 1.00 71.69 131 TYR A C 1
ATOM 1027 O O . TYR A 1 131 ? -23.181 6.785 7.570 1.00 71.69 131 TYR A O 1
ATOM 1035 N N . THR A 1 132 ? -23.979 5.923 9.480 1.00 75.88 132 THR A N 1
ATOM 1036 C CA . THR A 1 132 ? -25.304 5.597 8.925 1.00 75.88 132 THR A CA 1
ATOM 1037 C C . THR A 1 132 ? -25.982 6.840 8.353 1.00 75.88 132 THR A C 1
ATOM 1039 O O . THR A 1 132 ? -26.509 6.791 7.245 1.00 75.88 132 THR A O 1
ATOM 1042 N N . LEU A 1 133 ? -25.926 7.972 9.068 1.00 73.50 133 LEU A N 1
ATOM 1043 C CA . LEU A 1 133 ? -26.453 9.238 8.552 1.00 73.50 133 LEU A CA 1
ATOM 1044 C C . LEU A 1 133 ? -25.701 9.722 7.317 1.00 73.50 133 LEU A C 1
ATOM 1046 O O . LEU A 1 133 ? -26.332 10.117 6.340 1.00 73.50 133 LEU A O 1
ATOM 1050 N N . ARG A 1 134 ? -24.367 9.690 7.351 1.00 73.19 134 ARG A N 1
ATOM 1051 C CA . ARG A 1 134 ? -23.543 10.098 6.213 1.00 73.19 134 ARG A CA 1
ATOM 1052 C C . ARG A 1 134 ? -23.841 9.264 4.968 1.00 73.19 134 ARG A C 1
ATOM 1054 O O . ARG A 1 134 ? -24.053 9.848 3.913 1.00 73.19 134 ARG A O 1
ATOM 1061 N N . ASP A 1 135 ? -23.906 7.943 5.097 1.00 75.44 135 ASP A N 1
ATOM 1062 C CA . ASP A 1 135 ? -24.171 7.022 3.988 1.00 75.44 135 ASP A CA 1
ATOM 1063 C C . ASP A 1 135 ? -25.567 7.260 3.393 1.00 75.44 135 ASP A C 1
ATOM 1065 O O . ASP A 1 135 ? -25.719 7.317 2.173 1.00 75.44 135 ASP A O 1
ATOM 1069 N N . ILE A 1 136 ? -26.584 7.471 4.242 1.00 75.25 136 ILE A N 1
ATOM 1070 C CA . ILE A 1 136 ? -27.941 7.814 3.790 1.00 75.25 136 ILE A CA 1
ATOM 1071 C C . ILE A 1 136 ? -27.936 9.143 3.027 1.00 75.25 136 ILE A C 1
ATOM 1073 O O . ILE A 1 136 ? -28.526 9.227 1.953 1.00 75.25 136 ILE A O 1
ATOM 1077 N N . ILE A 1 137 ? -27.255 10.169 3.550 1.00 72.12 137 ILE A N 1
ATOM 1078 C CA . ILE A 1 137 ? -27.143 11.483 2.901 1.00 72.12 137 ILE A CA 1
ATOM 1079 C C . ILE A 1 137 ? -26.393 11.378 1.566 1.00 72.12 137 ILE A C 1
ATOM 1081 O O . ILE A 1 137 ? -26.827 11.965 0.577 1.00 72.12 137 ILE A O 1
ATOM 1085 N N . GLU A 1 138 ? -25.288 10.629 1.509 1.00 69.31 138 GLU A N 1
ATOM 1086 C CA . GLU A 1 138 ? -24.503 10.425 0.284 1.00 69.31 138 GLU A CA 1
ATOM 1087 C C . GLU A 1 138 ? -25.276 9.635 -0.787 1.00 69.31 138 GLU A C 1
ATOM 1089 O O . GLU A 1 138 ? -25.045 9.853 -1.980 1.00 69.31 138 GLU A O 1
ATOM 1094 N N . ALA A 1 139 ? -26.211 8.770 -0.378 1.00 72.75 139 ALA A N 1
ATOM 1095 C CA . ALA A 1 139 ? -27.094 8.012 -1.264 1.00 72.75 139 ALA A CA 1
ATOM 1096 C C . ALA A 1 139 ? -28.288 8.824 -1.811 1.00 72.75 139 ALA A C 1
ATOM 1098 O O . ALA A 1 139 ? -28.989 8.342 -2.706 1.00 72.75 139 ALA A O 1
ATOM 1099 N N . LEU A 1 140 ? -28.538 10.043 -1.313 1.00 70.38 140 LEU A N 1
ATOM 1100 C CA . LEU A 1 140 ? -29.608 10.898 -1.834 1.00 70.38 140 LEU A CA 1
ATOM 1101 C C . LEU A 1 140 ? -29.298 11.382 -3.269 1.00 70.38 140 LEU A C 1
ATOM 1103 O O . LEU A 1 140 ? -28.139 11.656 -3.597 1.00 70.38 140 LEU A O 1
ATOM 1107 N N . PRO A 1 141 ? -30.319 11.556 -4.136 1.00 68.19 141 PRO A N 1
ATOM 1108 C CA . PRO A 1 141 ? -30.127 12.058 -5.496 1.00 68.19 141 PRO A CA 1
ATOM 1109 C C . PRO A 1 141 ? -29.463 13.442 -5.495 1.00 68.19 141 PRO A C 1
ATOM 1111 O O . PRO A 1 141 ? -30.044 14.424 -5.019 1.00 68.19 141 PRO A O 1
ATOM 1114 N N . LYS A 1 142 ? -28.251 13.535 -6.057 1.00 59.81 142 LYS A N 1
ATOM 1115 C CA . LYS A 1 142 ? -27.422 14.757 -6.034 1.00 59.81 142 LYS A CA 1
ATOM 1116 C C . LYS A 1 142 ? -28.014 15.923 -6.833 1.00 59.81 142 LYS A C 1
ATOM 1118 O O . LYS A 1 142 ? -27.611 17.064 -6.624 1.00 59.81 142 LYS A O 1
ATOM 1123 N N . ASP A 1 143 ? -28.996 15.632 -7.676 1.00 56.81 143 ASP A N 1
ATOM 1124 C CA . ASP A 1 143 ? -29.659 16.558 -8.598 1.00 56.81 143 ASP A CA 1
ATOM 1125 C C . ASP A 1 143 ? -30.735 17.404 -7.889 1.00 56.81 143 ASP A C 1
ATOM 1127 O O . ASP A 1 143 ? -31.236 18.398 -8.423 1.00 56.81 143 ASP A O 1
ATOM 1131 N N . SER A 1 144 ? -31.083 17.038 -6.651 1.00 51.03 144 SER A N 1
ATOM 1132 C CA . SER A 1 144 ? -32.024 17.782 -5.822 1.00 51.03 144 SER A CA 1
ATOM 1133 C C . SER A 1 144 ? -31.323 18.999 -5.222 1.00 51.03 144 SER A C 1
ATOM 1135 O O . SER A 1 144 ? -30.774 18.947 -4.122 1.00 51.03 144 SER A O 1
ATOM 1137 N N . ASN A 1 145 ? -31.394 20.130 -5.923 1.00 48.59 145 ASN A N 1
ATOM 1138 C CA . ASN A 1 145 ? -30.893 21.457 -5.519 1.00 48.59 145 ASN A CA 1
ATOM 1139 C C . ASN A 1 145 ? -31.382 21.954 -4.123 1.00 48.59 145 ASN A C 1
ATOM 1141 O O . ASN A 1 145 ? -31.000 23.035 -3.673 1.00 48.59 145 ASN A O 1
ATOM 1145 N N . ALA A 1 146 ? -32.237 21.183 -3.440 1.00 49.44 146 ALA A N 1
ATOM 1146 C CA . ALA A 1 146 ? -32.732 21.410 -2.084 1.00 49.44 146 ALA A CA 1
ATOM 1147 C C . ALA A 1 146 ? -31.905 20.701 -0.985 1.00 49.44 146 ALA A C 1
ATOM 1149 O O . ALA A 1 146 ? -31.806 21.229 0.122 1.00 49.44 146 ALA A O 1
ATOM 1150 N N . ALA A 1 147 ? -31.272 19.555 -1.270 1.00 46.81 147 ALA A N 1
ATOM 1151 C CA . ALA A 1 147 ? -30.585 18.746 -0.253 1.00 46.81 147 ALA A CA 1
ATOM 1152 C C . ALA A 1 147 ? -29.273 19.394 0.228 1.00 46.81 147 ALA A C 1
ATOM 1154 O O . ALA A 1 147 ? -29.015 19.478 1.427 1.00 46.81 147 ALA A O 1
ATOM 1155 N N . TRP A 1 148 ? -28.488 19.959 -0.695 1.00 45.84 148 TRP A N 1
ATOM 1156 C CA . TRP A 1 148 ? -27.195 20.583 -0.382 1.00 45.84 148 TRP A CA 1
ATOM 1157 C C . TRP A 1 148 ? -27.301 21.898 0.413 1.00 45.84 148 TRP A C 1
ATOM 1159 O O . TRP A 1 148 ? -26.369 22.278 1.120 1.00 45.84 148 TRP A O 1
ATOM 1169 N N . LYS A 1 149 ? -28.449 22.589 0.344 1.00 47.44 149 LYS A N 1
ATOM 1170 C CA . LYS A 1 149 ? -28.699 23.813 1.129 1.00 47.44 149 LYS A CA 1
ATOM 1171 C C . LYS A 1 149 ? -28.998 23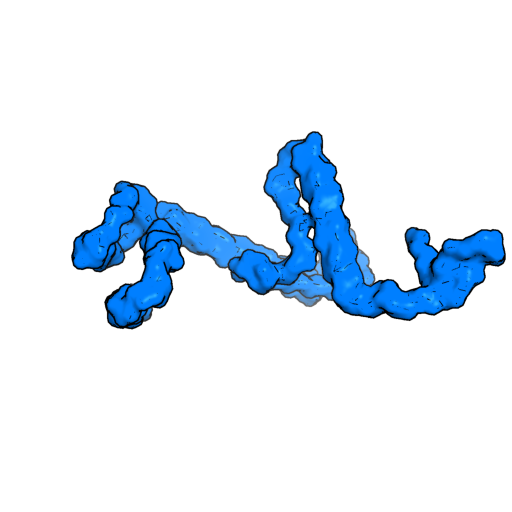.516 2.601 1.00 47.44 149 LYS A C 1
ATOM 1173 O O . LYS A 1 149 ? -28.653 24.322 3.460 1.00 47.44 149 LYS A O 1
ATOM 1178 N N . LEU A 1 150 ? -29.602 22.363 2.894 1.00 49.22 150 LEU A N 1
ATOM 1179 C CA . LEU A 1 150 ? -29.870 21.909 4.262 1.00 49.22 150 LEU A CA 1
ATOM 1180 C C . LEU A 1 150 ? -28.619 21.298 4.905 1.00 49.22 150 LEU A C 1
ATOM 1182 O O . LEU A 1 150 ? -28.347 21.565 6.074 1.00 49.22 150 LEU A O 1
ATOM 1186 N N . THR A 1 151 ? -27.810 20.558 4.139 1.00 52.94 151 THR A N 1
ATOM 1187 C CA . THR A 1 151 ? -26.573 19.955 4.656 1.00 52.94 151 THR A CA 1
ATOM 1188 C C . THR A 1 151 ? -25.506 20.991 4.993 1.00 52.94 151 THR A C 1
ATOM 1190 O O . THR A 1 151 ? -24.842 20.824 6.006 1.00 52.94 151 THR A O 1
ATOM 1193 N N . SER A 1 152 ? -25.370 22.093 4.246 1.00 45.22 152 SER A N 1
ATOM 1194 C CA . SER A 1 152 ? -24.388 23.140 4.586 1.00 45.22 152 SER A CA 1
ATOM 1195 C C . SER A 1 152 ? -24.678 23.820 5.934 1.00 45.22 152 SER A C 1
ATOM 1197 O O . SER A 1 152 ? -23.744 24.094 6.682 1.00 45.22 152 SER A O 1
ATOM 1199 N N . ASN A 1 153 ? -25.952 24.053 6.275 1.00 47.41 153 ASN A N 1
ATOM 1200 C CA . ASN A 1 153 ? -26.334 24.599 7.584 1.00 47.41 153 ASN A CA 1
ATOM 1201 C C . ASN A 1 153 ? -26.230 23.545 8.696 1.00 47.41 153 ASN A C 1
ATOM 1203 O O . ASN A 1 153 ? -25.703 23.838 9.765 1.00 47.41 153 ASN A O 1
ATOM 1207 N N . ALA A 1 154 ? -26.674 22.310 8.443 1.00 45.19 154 ALA A N 1
ATOM 1208 C CA . ALA A 1 154 ? -26.599 21.226 9.425 1.00 45.19 154 ALA A CA 1
ATOM 1209 C C . ALA A 1 154 ? -25.149 20.814 9.745 1.00 45.19 154 ALA A C 1
ATOM 1211 O O . ALA A 1 154 ? -24.823 20.551 10.899 1.00 45.19 154 ALA A O 1
ATOM 1212 N N . MET A 1 155 ? -24.262 20.809 8.744 1.00 43.62 155 MET A N 1
ATOM 1213 C CA . MET A 1 155 ? -22.837 20.517 8.922 1.00 43.62 155 MET A CA 1
ATOM 1214 C C . MET A 1 155 ? -22.094 21.646 9.641 1.00 43.62 155 MET A C 1
ATOM 1216 O O . MET A 1 155 ? -21.224 21.353 10.454 1.00 43.62 155 MET A O 1
ATOM 1220 N N . SER A 1 156 ? -22.458 22.914 9.405 1.00 50.31 156 SER A N 1
ATOM 1221 C CA . SER A 1 156 ? -21.899 24.040 10.169 1.00 50.31 156 SER A CA 1
ATOM 1222 C C . SER A 1 156 ? -22.273 23.952 11.652 1.00 50.31 156 SER A C 1
ATOM 1224 O O . SER A 1 156 ? -21.421 24.167 12.501 1.00 50.31 156 SER A O 1
ATOM 1226 N N . MET A 1 157 ? -23.508 23.549 11.977 1.00 45.72 157 MET A N 1
ATOM 1227 C CA . MET A 1 157 ? -23.950 23.358 13.368 1.00 45.72 157 MET A CA 1
ATOM 1228 C C . MET A 1 157 ? -23.273 22.173 14.080 1.00 45.72 157 MET A C 1
ATOM 1230 O O . MET A 1 157 ? -23.234 22.150 15.304 1.00 45.72 157 MET A O 1
ATOM 1234 N N . MET A 1 158 ? -22.748 21.191 13.338 1.00 39.50 158 MET A N 1
ATOM 1235 C CA . MET A 1 158 ? -21.986 20.065 13.898 1.00 39.50 158 MET A CA 1
ATOM 1236 C C . MET A 1 158 ? -20.502 20.383 14.132 1.00 39.50 158 MET A C 1
ATOM 1238 O O . MET A 1 158 ? -19.863 19.668 14.891 1.00 39.50 158 MET A O 1
ATOM 1242 N N . ALA A 1 159 ? -19.946 21.410 13.479 1.00 37.38 159 ALA A N 1
ATOM 1243 C CA . ALA A 1 159 ? -18.547 21.813 13.648 1.00 37.38 159 ALA A CA 1
ATOM 1244 C C . ALA A 1 159 ? -18.311 22.693 14.893 1.00 37.38 159 ALA A C 1
ATOM 1246 O O . ALA A 1 159 ? -17.173 22.817 15.340 1.00 37.38 159 ALA A O 1
ATOM 1247 N N . ASP A 1 160 ? -19.382 23.272 15.446 1.00 38.28 160 ASP A N 1
ATOM 1248 C CA . ASP A 1 160 ? -19.366 24.184 16.599 1.00 38.28 160 ASP A CA 1
ATOM 1249 C C . ASP A 1 160 ? -19.739 23.502 17.945 1.00 38.28 160 ASP A C 1
ATOM 1251 O O . ASP A 1 160 ? -19.911 24.194 18.952 1.00 38.28 160 ASP A O 1
ATOM 1255 N N . MET A 1 161 ? -19.877 22.166 17.989 1.00 40.41 161 MET A N 1
ATOM 1256 C CA . MET A 1 161 ? -20.164 21.362 19.200 1.00 40.41 161 MET A CA 1
ATOM 1257 C C . MET A 1 161 ? -19.031 20.389 19.518 1.00 40.41 161 MET A C 1
ATOM 1259 O O . MET A 1 161 ? -18.764 20.206 20.728 1.00 40.41 161 MET A O 1
#